Protein AF-W2SWF5-F1 (afdb_monomer)

InterPro domains:
  IPR005225 Small GTP-b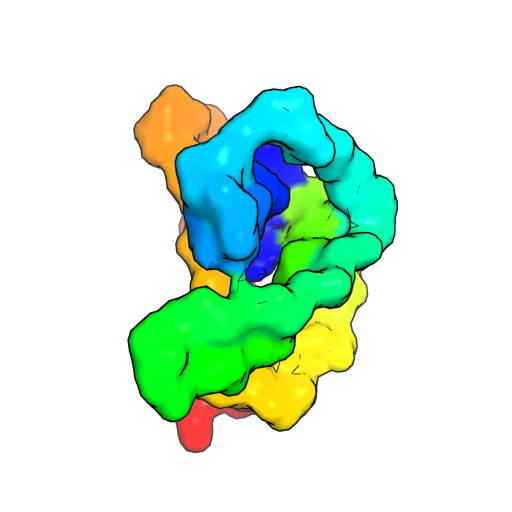inding domain [TIGR00231] (1-73)
  IPR006689 Small GTPase superfamily, ARF/SAR type [PF00025] (1-94)
  IPR006689 Small GTPase superfamily, ARF/SAR type [PR00328] (25-49)
  IPR006689 Small GTPase superfamily, ARF/SAR type [PR00328] (52-77)
  IPR024156 Small GTPase superfamily, ARF type [PTHR11711] (1-94)
  IPR027417 P-loop containing nucleoside triphosphate hydrolase [G3DSA:3.40.50.300] (1-96)
  IPR027417 P-loop containing nucleoside triphosphate hydrolase [SSF52540] (1-94)

pLDDT: mean 87.4, std 7.92, range [59.28, 95.56]

Radius of gyration: 13.55 Å; Cα contacts (8 Å, |Δi|>4): 113; chains: 1; bounding box: 38×23×36 Å

Nearest PDB structures (foldseek):
  5a1u-assembly1_A  TM=9.571E-01  e=2.247E-10  Saccharomyces cerevisiae
  9c5b-assembly1_A  TM=9.572E-01  e=4.944E-10  Homo sapiens
  3vhx-assembly1_C  TM=9.568E-01  e=6.867E-10  Mus musculus
  4kax-assembly1_A  TM=9.614E-01  e=1.614E-09  Homo sapiens
  2j5x-assembly1_A  TM=9.522E-01  e=1.511E-09  Homo sapiens

Structure (mmCIF, N/CA/C/O backbone):
data_AF-W2SWF5-F1
#
_entry.id   AF-W2SWF5-F1
#
loop_
_atom_site.group_PDB
_atom_site.id
_atom_site.type_symbol
_atom_site.label_atom_id
_atom_site.label_alt_id
_atom_site.label_comp_id
_atom_site.label_asym_id
_atom_site.label_entity_id
_atom_site.label_seq_id
_atom_site.pdbx_PDB_ins_code
_atom_site.Cartn_x
_atom_site.Cartn_y
_atom_site.Cartn_z
_atom_site.occupancy
_atom_site.B_iso_or_equiv
_atom_site.auth_seq_id
_atom_site.auth_comp_id
_atom_site.auth_asym_id
_atom_site.auth_atom_id
_atom_site.pdbx_PDB_model_num
ATOM 1 N N . VAL A 1 1 ? -0.491 0.711 1.177 1.00 92.12 1 VAL A N 1
ATOM 2 C CA . VAL A 1 1 ? 0.989 0.874 1.195 1.00 92.12 1 VAL A CA 1
ATOM 3 C C . VAL A 1 1 ? 1.664 -0.261 0.423 1.00 92.12 1 VAL A C 1
ATOM 5 O O . VAL A 1 1 ? 0.959 -1.084 -0.149 1.00 92.12 1 VAL A O 1
ATOM 8 N N . GLY A 1 2 ? 2.995 -0.255 0.294 1.00 93.75 2 GLY A N 1
ATOM 9 C CA . GLY A 1 2 ? 3.756 -1.201 -0.539 1.00 93.75 2 GLY A CA 1
ATOM 10 C C . GLY A 1 2 ? 4.868 -0.515 -1.336 1.00 93.75 2 GLY A C 1
ATOM 11 O O . GLY A 1 2 ? 4.883 0.719 -1.446 1.00 93.75 2 GLY A O 1
ATOM 12 N N . LEU A 1 3 ? 5.784 -1.299 -1.910 1.00 93.44 3 LEU A N 1
ATOM 13 C CA . LEU A 1 3 ? 6.984 -0.786 -2.582 1.00 93.44 3 LEU A CA 1
ATOM 14 C C . LEU A 1 3 ? 6.664 0.174 -3.738 1.00 93.44 3 LEU A C 1
ATOM 16 O O . LEU A 1 3 ? 5.542 0.242 -4.257 1.00 93.44 3 LEU A O 1
ATOM 20 N N . HIS A 1 4 ? 7.652 0.982 -4.123 1.00 91.38 4 HIS A N 1
ATOM 21 C CA . HIS A 1 4 ? 7.548 1.818 -5.317 1.00 91.38 4 HIS A CA 1
ATOM 22 C C . HIS A 1 4 ? 7.245 0.945 -6.536 1.00 91.38 4 HIS A C 1
ATOM 24 O O . HIS A 1 4 ? 7.736 -0.169 -6.623 1.00 91.38 4 HIS A O 1
ATOM 30 N N . ASN A 1 5 ? 6.428 1.450 -7.460 1.00 90.25 5 ASN A N 1
ATOM 31 C CA . ASN A 1 5 ? 6.005 0.732 -8.667 1.00 90.25 5 ASN A CA 1
ATOM 32 C C . ASN A 1 5 ? 5.133 -0.526 -8.464 1.00 90.25 5 ASN A C 1
ATOM 34 O O . ASN A 1 5 ? 4.671 -1.077 -9.450 1.00 90.25 5 ASN A O 1
ATOM 38 N N . ALA A 1 6 ? 4.782 -0.904 -7.229 1.00 93.44 6 ALA A N 1
ATOM 39 C CA . ALA A 1 6 ? 3.976 -2.104 -6.966 1.00 93.44 6 ALA A CA 1
ATOM 40 C C . ALA A 1 6 ? 2.526 -2.088 -7.516 1.00 93.44 6 ALA A C 1
ATOM 42 O O . ALA A 1 6 ? 1.793 -3.047 -7.331 1.00 93.44 6 ALA A O 1
ATOM 43 N N . GLY A 1 7 ? 2.062 -0.990 -8.130 1.00 93.00 7 GLY A N 1
ATOM 44 C CA . GLY A 1 7 ? 0.702 -0.890 -8.687 1.00 93.00 7 GLY A CA 1
ATOM 45 C C . GLY A 1 7 ? -0.383 -0.350 -7.742 1.00 93.00 7 GLY A C 1
ATOM 46 O O . GLY A 1 7 ? -1.563 -0.414 -8.070 1.00 93.00 7 GLY A O 1
ATOM 47 N N . LYS A 1 8 ? -0.020 0.235 -6.591 1.00 93.62 8 LYS A N 1
ATOM 48 C CA . LYS A 1 8 ? -0.978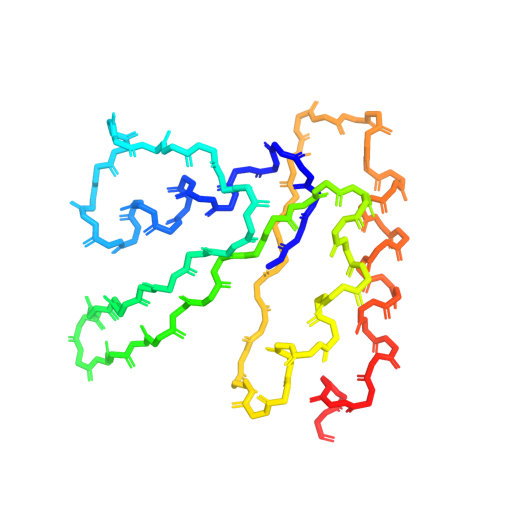 0.809 -5.614 1.00 93.62 8 LYS A CA 1
ATOM 49 C C . LYS A 1 8 ? -1.971 1.800 -6.236 1.00 93.62 8 LYS A C 1
ATOM 51 O O . LYS A 1 8 ? -3.180 1.631 -6.108 1.00 93.62 8 LYS A O 1
ATOM 56 N N . SER A 1 9 ? -1.458 2.801 -6.947 1.00 91.00 9 SER A N 1
ATOM 57 C CA . SER A 1 9 ? -2.271 3.844 -7.580 1.00 91.00 9 SER A CA 1
ATOM 58 C C . SER A 1 9 ? -3.142 3.279 -8.708 1.00 91.00 9 SER A C 1
ATOM 60 O O . SER A 1 9 ? -4.265 3.731 -8.906 1.00 91.00 9 SER A O 1
ATOM 62 N N . THR A 1 10 ? -2.665 2.236 -9.394 1.00 91.25 10 THR A N 1
ATOM 63 C CA . THR A 1 10 ? -3.415 1.486 -10.412 1.00 91.25 10 THR A CA 1
ATOM 64 C C . THR A 1 10 ? -4.624 0.782 -9.805 1.00 91.25 10 THR A C 1
ATOM 66 O O . THR A 1 10 ? -5.732 0.909 -10.324 1.00 91.25 10 THR A O 1
ATOM 69 N N . VAL A 1 11 ? -4.435 0.090 -8.676 1.00 90.75 11 VAL A N 1
ATOM 70 C CA . VAL A 1 11 ? -5.528 -0.552 -7.931 1.00 90.75 11 VAL A CA 1
ATOM 71 C C . VAL A 1 11 ? -6.548 0.492 -7.477 1.00 90.75 11 VAL A C 1
ATOM 73 O O . VAL A 1 11 ? -7.743 0.304 -7.690 1.00 90.75 11 VAL A O 1
ATOM 76 N N . LEU A 1 12 ? -6.093 1.618 -6.917 1.00 90.12 12 LEU A N 1
ATOM 77 C CA . LEU A 1 12 ? -6.984 2.692 -6.473 1.00 90.12 12 LEU A CA 1
ATOM 78 C C . LEU A 1 12 ? -7.792 3.303 -7.628 1.00 90.12 12 LEU A C 1
ATOM 80 O O . LEU A 1 12 ? -9.002 3.478 -7.511 1.00 90.12 12 LEU A O 1
ATOM 84 N N . CYS A 1 13 ? -7.143 3.588 -8.758 1.00 88.69 13 CYS A N 1
ATOM 85 C CA . CYS A 1 13 ? -7.802 4.143 -9.940 1.00 88.69 13 CYS A CA 1
ATOM 86 C C . CYS A 1 13 ? -8.866 3.181 -10.490 1.00 88.69 13 CYS A C 1
ATOM 88 O O . CYS A 1 13 ? -10.001 3.591 -10.739 1.00 88.69 13 CYS A O 1
ATOM 90 N N . LYS A 1 14 ? -8.545 1.880 -10.551 1.00 89.00 14 LYS A N 1
ATOM 91 C CA . LYS A 1 14 ? -9.488 0.844 -10.983 1.00 89.00 14 LYS A CA 1
ATOM 92 C C . LYS A 1 14 ? -10.692 0.727 -10.046 1.00 89.00 14 LYS A C 1
ATOM 94 O O . LYS A 1 14 ? -11.804 0.544 -10.531 1.00 89.00 14 LYS A O 1
ATOM 99 N N . LEU A 1 15 ? -10.482 0.845 -8.734 1.00 86.75 15 LEU A N 1
ATOM 100 C CA . LEU A 1 15 ? -11.563 0.832 -7.744 1.00 86.75 15 LEU A CA 1
ATOM 101 C C . LEU A 1 15 ? -12.464 2.069 -7.849 1.00 86.75 15 LEU A C 1
ATOM 103 O O . LEU A 1 15 ? -13.674 1.937 -7.703 1.00 86.75 15 LEU A O 1
ATOM 107 N N . LYS A 1 16 ? -11.888 3.247 -8.114 1.00 84.81 16 LYS A N 1
ATOM 108 C CA . LYS A 1 16 ? -12.622 4.517 -8.190 1.00 84.81 16 LYS A CA 1
ATOM 109 C C . LYS A 1 16 ? -13.422 4.675 -9.485 1.00 84.81 16 LYS A C 1
ATOM 111 O O . LYS A 1 16 ? -14.596 5.020 -9.435 1.00 84.81 16 LYS A O 1
ATOM 116 N N . SER A 1 17 ? -12.778 4.468 -10.632 1.00 80.88 17 SER A N 1
ATOM 117 C CA . SER A 1 17 ? -13.338 4.849 -11.938 1.00 80.88 17 SER A CA 1
ATOM 118 C C . SER A 1 17 ? -13.621 3.661 -12.851 1.00 80.88 17 SER A C 1
ATOM 120 O O . SER A 1 17 ? -14.224 3.836 -13.901 1.00 80.88 17 SER A O 1
ATOM 122 N N . GLY A 1 18 ? -13.151 2.458 -12.509 1.00 80.31 18 GLY A N 1
ATOM 123 C CA . GLY A 1 18 ? -13.195 1.309 -13.416 1.00 80.31 18 GLY A CA 1
ATOM 124 C C . GLY A 1 18 ? -12.171 1.369 -14.557 1.00 80.31 18 GLY A C 1
ATOM 125 O O . GLY A 1 18 ? -11.983 0.357 -15.231 1.00 80.31 18 GLY A O 1
ATOM 126 N N . ASP A 1 19 ? -11.437 2.471 -14.707 1.00 76.88 19 ASP A N 1
ATOM 127 C CA . ASP A 1 19 ? -10.440 2.706 -15.756 1.00 76.88 19 ASP A CA 1
ATOM 128 C C . ASP A 1 19 ? -9.042 2.953 -15.183 1.00 76.88 19 ASP A C 1
ATOM 130 O O . ASP A 1 19 ? -8.872 3.183 -13.987 1.00 76.88 19 ASP A O 1
ATOM 134 N N . VAL A 1 20 ? -8.025 2.852 -16.043 1.00 74.56 20 VAL A N 1
ATOM 135 C CA . VAL A 1 20 ? -6.601 2.898 -15.655 1.00 74.56 20 VAL A CA 1
ATOM 136 C C . VAL A 1 20 ? -5.819 4.001 -16.382 1.00 74.56 20 VAL A C 1
ATOM 138 O O . VAL A 1 20 ? -4.617 4.147 -16.178 1.00 74.56 20 VAL A O 1
ATOM 141 N N . GLU A 1 21 ? -6.480 4.789 -17.234 1.00 63.59 21 GLU A N 1
ATOM 142 C CA . GLU A 1 21 ? -5.815 5.698 -18.182 1.00 63.59 21 GLU A CA 1
ATOM 143 C C . GLU A 1 21 ? -5.179 6.943 -17.535 1.00 63.59 21 GLU A C 1
ATOM 145 O O . GLU A 1 21 ? -4.340 7.591 -18.154 1.00 63.59 21 GLU A O 1
ATOM 150 N N . ALA A 1 22 ? -5.514 7.267 -16.280 1.00 63.75 22 ALA A N 1
ATOM 151 C CA . ALA A 1 22 ? -5.093 8.508 -15.617 1.00 63.75 22 ALA A CA 1
ATOM 152 C C . ALA A 1 22 ? -4.139 8.310 -14.419 1.00 63.75 22 ALA A C 1
ATOM 154 O O . ALA A 1 22 ? -4.026 9.188 -13.558 1.00 63.75 22 ALA A O 1
ATOM 155 N N . VAL A 1 23 ? -3.450 7.166 -14.314 1.00 69.94 23 VAL A N 1
ATOM 156 C CA . VAL A 1 23 ? -2.578 6.894 -13.157 1.00 69.94 23 VAL A CA 1
ATOM 157 C C . VAL A 1 23 ? -1.303 7.740 -13.229 1.00 69.94 23 VAL A C 1
ATOM 159 O O . VAL A 1 23 ? -0.372 7.445 -13.976 1.00 69.94 23 VAL A O 1
ATOM 162 N N . THR A 1 24 ? -1.236 8.781 -12.401 1.00 68.88 24 THR A N 1
ATOM 163 C CA . THR A 1 24 ? -0.030 9.603 -12.221 1.00 68.88 24 THR A CA 1
ATOM 164 C C . THR A 1 24 ? 0.778 9.095 -11.026 1.00 68.88 24 THR A C 1
ATOM 166 O O . THR A 1 24 ? 0.214 8.639 -10.033 1.00 68.88 24 THR A O 1
ATOM 169 N N . ARG A 1 25 ? 2.115 9.165 -11.096 1.00 68.38 25 ARG A N 1
ATOM 170 C CA . ARG A 1 25 ? 2.997 8.741 -9.995 1.00 68.38 25 ARG A CA 1
ATOM 171 C C . ARG A 1 25 ? 2.740 9.577 -8.733 1.00 68.38 25 ARG A C 1
ATOM 173 O O . ARG A 1 25 ? 2.884 10.796 -8.756 1.00 68.38 25 ARG A O 1
ATOM 180 N N . THR A 1 26 ? 2.487 8.906 -7.612 1.00 69.25 26 THR A N 1
ATOM 181 C CA . THR A 1 26 ? 2.318 9.546 -6.301 1.00 69.25 26 THR A CA 1
ATOM 182 C C . THR A 1 26 ? 3.675 9.982 -5.725 1.00 69.25 26 THR A C 1
ATOM 184 O O . THR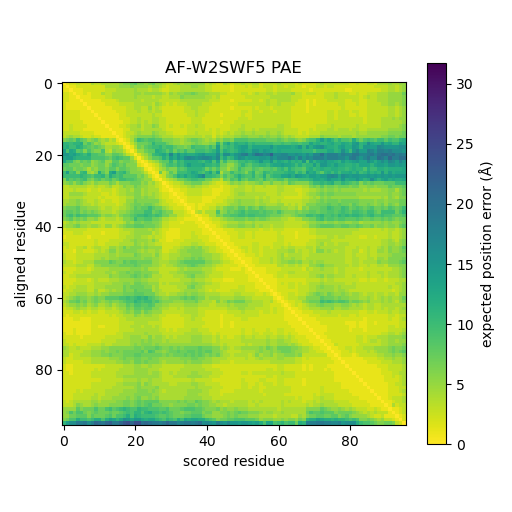 A 1 26 ? 4.476 9.147 -5.301 1.00 69.25 26 THR A O 1
ATOM 187 N N . THR A 1 27 ? 3.948 11.291 -5.708 1.00 67.56 27 THR A N 1
ATOM 188 C CA . THR A 1 27 ? 5.178 11.871 -5.117 1.00 67.56 27 THR A CA 1
ATOM 189 C C . THR A 1 27 ? 5.101 11.979 -3.588 1.00 67.56 27 THR A C 1
ATOM 191 O O . THR A 1 27 ? 6.127 11.899 -2.917 1.00 67.56 27 THR A O 1
ATOM 194 N N . GLY A 1 28 ? 3.893 12.122 -3.034 1.00 73.62 28 GLY A N 1
ATOM 195 C CA . GLY A 1 28 ? 3.637 12.177 -1.591 1.00 73.62 28 GLY A CA 1
ATOM 196 C C . GLY A 1 28 ? 2.545 11.192 -1.189 1.00 73.62 28 GLY A C 1
ATOM 197 O O . GLY A 1 28 ? 2.827 10.033 -0.883 1.00 73.62 28 GLY A O 1
ATOM 198 N N . PHE A 1 29 ? 1.297 11.648 -1.241 1.00 81.38 29 PHE A N 1
ATOM 199 C CA . PHE A 1 29 ? 0.112 10.831 -1.007 1.00 81.38 29 PHE A CA 1
ATOM 200 C C . PHE A 1 29 ? -1.039 11.278 -1.920 1.00 81.38 29 PHE A C 1
ATOM 202 O O . PHE A 1 29 ? -1.042 12.409 -2.404 1.00 81.38 29 PHE A O 1
ATOM 209 N N . ASN A 1 30 ? -1.999 10.389 -2.143 1.00 84.38 30 ASN A N 1
ATOM 210 C CA . ASN A 1 30 ? -3.287 10.665 -2.762 1.00 84.38 30 ASN A CA 1
ATOM 211 C C . ASN A 1 30 ? -4.398 10.197 -1.812 1.00 84.38 30 ASN A C 1
ATOM 213 O O . ASN A 1 30 ? -4.242 9.172 -1.146 1.00 84.38 30 ASN A O 1
ATOM 217 N N . VAL A 1 31 ? -5.501 10.938 -1.741 1.00 88.06 31 VAL A N 1
ATOM 218 C CA . VAL A 1 31 ? -6.659 10.586 -0.908 1.00 88.06 31 VAL A CA 1
ATOM 219 C C . VAL A 1 31 ? -7.870 10.506 -1.801 1.00 88.06 31 VAL A C 1
ATOM 221 O O . VAL A 1 31 ? -8.181 11.463 -2.503 1.00 88.06 31 VAL A O 1
ATOM 224 N N . GLU A 1 32 ? -8.547 9.370 -1.764 1.00 87.81 32 GLU A N 1
ATOM 225 C CA . GLU A 1 32 ? -9.709 9.128 -2.602 1.00 87.81 32 GLU A CA 1
ATOM 226 C C . GLU A 1 32 ? -10.820 8.485 -1.796 1.00 87.81 32 GLU A C 1
ATOM 228 O O . GLU A 1 32 ? -10.588 7.533 -1.052 1.00 87.81 32 GLU A O 1
ATOM 233 N N . THR A 1 33 ? -12.039 8.983 -1.976 1.00 90.31 33 THR A N 1
ATOM 234 C CA . THR A 1 33 ? -13.240 8.306 -1.489 1.00 90.31 33 THR A CA 1
ATOM 235 C C . THR A 1 33 ? -13.792 7.451 -2.618 1.00 90.31 33 THR A C 1
ATOM 237 O O . THR A 1 33 ? -14.021 7.946 -3.722 1.00 90.31 33 THR A O 1
ATOM 240 N N . VAL A 1 34 ? -13.962 6.160 -2.346 1.00 89.06 34 VAL A N 1
ATOM 241 C CA . VAL A 1 34 ? -14.510 5.183 -3.285 1.00 89.06 34 VAL A CA 1
ATOM 242 C C . VAL A 1 34 ? -15.821 4.659 -2.728 1.00 89.06 34 VAL A C 1
ATOM 244 O O . VAL A 1 34 ? -15.852 4.088 -1.636 1.00 89.06 34 VAL A O 1
ATOM 247 N N . ASP A 1 35 ? -16.879 4.818 -3.514 1.00 90.00 35 ASP A N 1
ATOM 248 C CA . ASP A 1 35 ? -18.183 4.235 -3.234 1.00 90.00 35 ASP A CA 1
ATOM 249 C C . ASP A 1 35 ? -18.291 2.890 -3.955 1.00 90.00 35 ASP A C 1
ATOM 251 O O . ASP A 1 35 ? -18.187 2.805 -5.180 1.00 90.00 35 ASP A O 1
ATOM 255 N N . TYR A 1 36 ? -18.481 1.817 -3.190 1.00 84.19 36 TYR A N 1
ATOM 256 C CA . TYR A 1 36 ? -18.670 0.477 -3.729 1.00 84.19 36 TYR A CA 1
ATOM 257 C C . TYR A 1 36 ? -19.881 -0.184 -3.075 1.00 84.19 36 TYR A C 1
ATOM 259 O O . TYR A 1 36 ? -19.852 -0.551 -1.898 1.00 84.19 36 TYR A O 1
ATOM 267 N N . ARG A 1 37 ? -20.938 -0.386 -3.874 1.00 86.94 37 ARG A N 1
ATOM 268 C CA . ARG A 1 37 ? -22.257 -0.844 -3.400 1.00 86.94 37 ARG A CA 1
ATOM 269 C C . ARG A 1 37 ? -22.794 0.125 -2.336 1.00 86.94 37 ARG A C 1
ATOM 271 O O . ARG A 1 37 ? -22.839 1.320 -2.597 1.00 86.94 37 ARG A O 1
ATOM 278 N N . ASP A 1 38 ? -23.153 -0.375 -1.156 1.00 91.75 38 ASP A N 1
ATOM 279 C CA . ASP A 1 38 ? -23.727 0.410 -0.056 1.00 91.75 38 ASP A CA 1
ATOM 280 C C . ASP A 1 38 ? -22.672 0.874 0.966 1.00 91.75 38 ASP A C 1
ATOM 282 O O . ASP A 1 38 ? -23.003 1.193 2.109 1.00 91.75 38 ASP A O 1
ATOM 286 N N . VAL A 1 39 ? -21.385 0.867 0.593 1.00 90.62 39 VAL A N 1
ATOM 287 C CA . VAL A 1 39 ? -20.285 1.255 1.486 1.00 90.62 39 VAL A CA 1
ATOM 288 C C . VAL A 1 39 ? -19.359 2.257 0.805 1.00 90.62 39 VAL A C 1
ATOM 290 O O . VAL A 1 39 ? -18.967 2.080 -0.347 1.00 90.62 39 VAL A O 1
ATOM 293 N N . SER A 1 40 ? -18.985 3.294 1.554 1.00 90.75 40 SER A N 1
ATOM 294 C CA . SER A 1 40 ? -18.014 4.310 1.149 1.00 90.75 40 SER A CA 1
ATOM 295 C C . SER A 1 40 ? -16.732 4.153 1.960 1.00 90.75 40 SER A C 1
ATOM 297 O O . SER A 1 40 ? -16.778 4.028 3.188 1.00 90.75 40 SER A O 1
ATOM 299 N N . PHE A 1 41 ? -15.584 4.152 1.286 1.00 91.12 41 PHE A N 1
ATOM 300 C CA . PHE A 1 41 ? -14.274 4.013 1.918 1.00 91.12 41 PHE A CA 1
ATOM 301 C C . PHE A 1 41 ? -13.366 5.170 1.512 1.00 91.12 41 PHE A C 1
ATOM 303 O O . PHE A 1 41 ? -13.206 5.450 0.326 1.00 91.12 41 PHE A O 1
ATOM 310 N N . THR A 1 42 ? -12.705 5.799 2.483 1.00 91.56 42 THR A N 1
ATOM 311 C CA . TH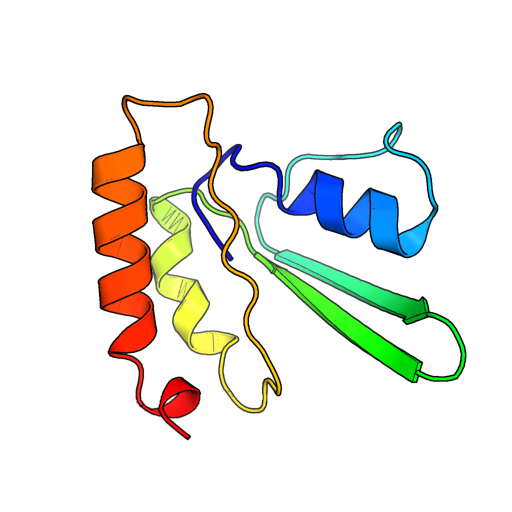R A 1 42 ? -11.603 6.732 2.214 1.00 91.56 42 THR A CA 1
ATOM 312 C C . THR A 1 42 ? -10.285 5.968 2.182 1.00 91.56 42 THR A C 1
ATOM 314 O O . THR A 1 42 ? -9.858 5.398 3.188 1.00 91.56 42 THR A O 1
ATOM 317 N N . ILE A 1 43 ? -9.631 5.962 1.025 1.00 91.88 43 ILE A N 1
ATOM 318 C CA . ILE A 1 43 ? -8.361 5.285 0.779 1.00 91.88 43 ILE A CA 1
ATOM 319 C C . ILE A 1 43 ? -7.243 6.324 0.697 1.00 91.88 43 ILE A C 1
ATOM 321 O O . ILE A 1 43 ? -7.327 7.297 -0.051 1.00 91.88 43 ILE A O 1
ATOM 325 N N . TRP A 1 44 ? -6.168 6.071 1.439 1.00 91.69 44 TRP A N 1
ATOM 326 C CA . TRP A 1 44 ? -4.933 6.848 1.405 1.00 91.69 44 TRP A CA 1
ATOM 327 C C . TRP A 1 44 ? -3.868 6.063 0.623 1.00 91.69 44 TRP A C 1
ATOM 329 O O . TRP A 1 44 ? -3.329 5.068 1.116 1.00 91.69 44 TRP A O 1
ATOM 339 N N . ASP A 1 45 ? -3.566 6.482 -0.607 1.00 91.06 45 ASP A N 1
ATOM 340 C CA . ASP A 1 45 ? -2.449 5.944 -1.392 1.00 91.06 45 ASP A CA 1
ATOM 341 C C . ASP A 1 45 ? -1.176 6.723 -1.070 1.00 91.06 45 ASP A C 1
ATOM 343 O O . ASP A 1 45 ? -1.071 7.914 -1.345 1.00 91.06 45 ASP A O 1
ATOM 347 N N . ILE A 1 46 ? -0.195 6.052 -0.478 1.00 91.62 46 ILE A N 1
ATOM 348 C CA . ILE A 1 46 ? 1.043 6.677 -0.009 1.00 91.62 46 ILE A CA 1
ATOM 349 C C . ILE A 1 46 ? 2.202 6.183 -0.867 1.00 91.62 46 ILE A C 1
ATOM 351 O O . ILE A 1 46 ? 2.307 4.988 -1.163 1.00 91.62 46 ILE A O 1
ATOM 355 N N . GLY A 1 47 ? 3.099 7.098 -1.243 1.00 90.44 47 GLY A N 1
ATOM 356 C CA . GLY A 1 47 ? 4.288 6.790 -2.031 1.00 90.44 47 GLY A CA 1
ATOM 357 C C . GLY 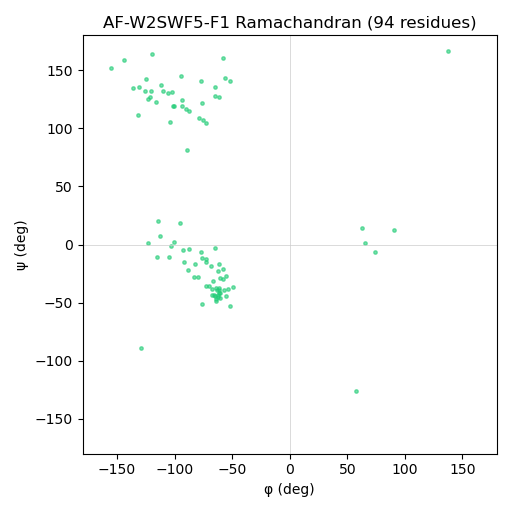A 1 47 ? 5.118 5.643 -1.438 1.00 90.44 47 GLY A C 1
ATOM 358 O O . GLY A 1 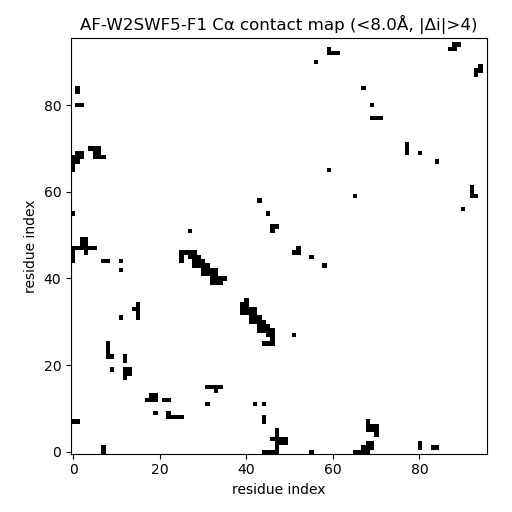47 ? 5.286 5.524 -0.225 1.00 90.44 47 GLY A O 1
ATOM 359 N N . GLY A 1 48 ? 5.644 4.784 -2.318 1.00 89.56 48 GLY A N 1
ATOM 360 C CA . GLY A 1 48 ? 6.418 3.592 -1.939 1.00 89.56 48 GLY A CA 1
ATOM 361 C C . GLY A 1 48 ? 7.935 3.736 -2.036 1.00 89.56 48 GLY A C 1
ATOM 362 O O . GLY A 1 48 ? 8.662 2.766 -1.810 1.00 89.56 48 GLY A O 1
ATOM 363 N N . ASN A 1 49 ? 8.424 4.921 -2.410 1.00 89.44 49 ASN A N 1
ATOM 364 C CA . ASN A 1 49 ? 9.856 5.180 -2.504 1.00 89.44 49 ASN A CA 1
ATOM 365 C C . ASN A 1 49 ? 10.484 5.095 -1.110 1.00 89.44 49 ASN A C 1
ATOM 367 O O . ASN A 1 49 ? 9.948 5.662 -0.160 1.00 89.44 49 ASN A O 1
ATOM 371 N N . GLN A 1 50 ? 11.629 4.426 -0.994 1.00 88.19 50 GLN A N 1
ATOM 372 C CA . GLN A 1 50 ? 12.327 4.217 0.275 1.00 88.19 50 GLN A CA 1
ATOM 373 C C . GLN A 1 50 ? 12.499 5.514 1.087 1.00 88.19 50 GLN A C 1
ATOM 375 O O . GLN A 1 50 ? 12.312 5.511 2.301 1.00 88.19 50 GLN A O 1
ATOM 380 N N . LYS A 1 51 ? 12.746 6.651 0.416 1.00 87.31 51 LYS A N 1
ATOM 381 C CA . LYS A 1 51 ? 12.898 7.968 1.061 1.00 87.31 51 LYS A CA 1
ATOM 382 C C . LYS A 1 51 ? 11.656 8.425 1.828 1.00 87.31 51 LYS A C 1
ATOM 384 O O . LYS A 1 51 ? 11.790 9.157 2.802 1.00 87.31 51 LYS A O 1
ATOM 389 N N . VAL A 1 52 ? 10.463 8.003 1.411 1.00 86.38 52 VAL A N 1
ATOM 390 C CA . VAL A 1 52 ? 9.191 8.430 2.011 1.00 86.38 52 VAL A CA 1
ATOM 391 C C . VAL A 1 52 ? 8.546 7.359 2.889 1.00 86.38 52 VAL A C 1
ATOM 393 O O . VAL A 1 52 ? 7.645 7.696 3.639 1.00 86.38 52 VAL A O 1
ATOM 396 N N . ARG A 1 53 ? 9.011 6.099 2.894 1.00 89.38 53 ARG A N 1
ATOM 397 C CA . ARG A 1 53 ? 8.372 5.013 3.679 1.00 89.38 53 ARG A CA 1
ATOM 398 C C . ARG A 1 53 ? 8.290 5.291 5.178 1.00 89.38 53 ARG A C 1
ATOM 400 O O . ARG A 1 53 ? 7.330 4.889 5.826 1.00 89.38 53 ARG A O 1
ATOM 407 N N . HIS A 1 54 ? 9.239 6.055 5.722 1.00 87.12 54 HIS A N 1
ATOM 408 C CA . HIS A 1 54 ? 9.233 6.454 7.131 1.00 87.12 54 HIS A CA 1
ATOM 409 C C . HIS A 1 54 ? 7.964 7.218 7.552 1.00 87.12 54 HIS A C 1
ATOM 411 O O . HIS A 1 54 ? 7.657 7.246 8.745 1.00 87.12 54 HIS A O 1
ATOM 417 N N . ILE A 1 55 ? 7.226 7.820 6.606 1.00 87.31 55 ILE A N 1
ATOM 418 C CA . ILE A 1 55 ? 5.986 8.545 6.902 1.00 87.31 55 ILE A CA 1
ATOM 419 C C . ILE A 1 55 ? 4.771 7.626 7.022 1.00 87.31 55 ILE A C 1
ATOM 421 O O . ILE A 1 55 ? 3.770 8.061 7.578 1.00 87.31 55 ILE A O 1
ATOM 425 N N . TRP A 1 56 ? 4.832 6.377 6.539 1.00 90.12 56 TRP A N 1
ATOM 426 C CA . TRP A 1 56 ? 3.683 5.462 6.521 1.00 90.12 56 TRP A CA 1
ATOM 427 C C . TRP A 1 56 ? 3.044 5.300 7.904 1.00 90.12 56 TRP A C 1
ATOM 429 O O . TRP A 1 56 ? 1.823 5.308 8.021 1.00 90.12 56 TRP A O 1
ATOM 439 N N . LYS A 1 57 ? 3.872 5.262 8.956 1.00 86.44 57 LYS A N 1
ATOM 440 C CA . LYS A 1 57 ? 3.436 5.166 10.356 1.00 86.44 57 LYS A CA 1
ATOM 441 C C . LYS A 1 57 ? 2.453 6.256 10.792 1.00 86.44 57 LYS A C 1
ATOM 443 O O . LYS A 1 57 ? 1.645 6.025 11.679 1.00 86.44 57 LYS A O 1
ATOM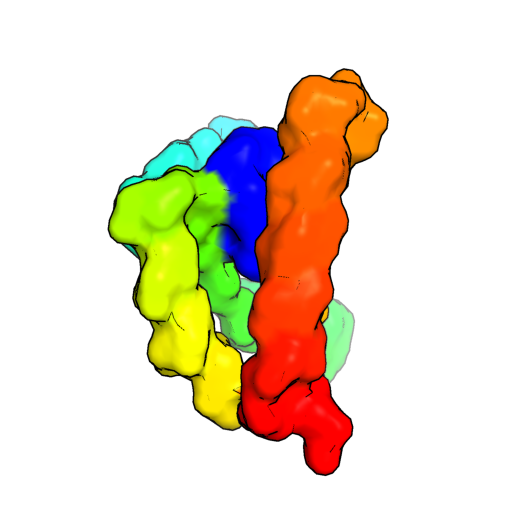 448 N 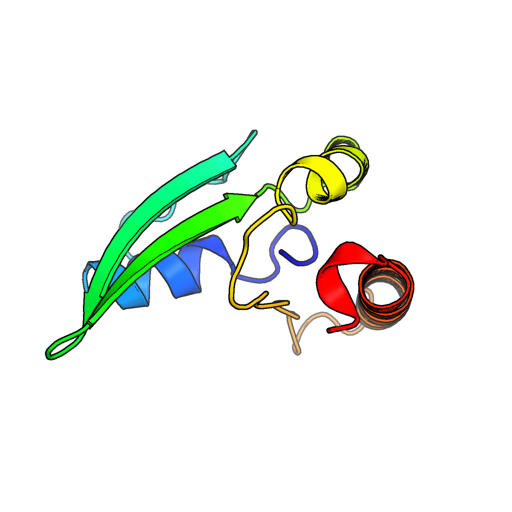N . HIS A 1 58 ? 2.495 7.430 10.163 1.00 87.12 58 HIS A N 1
ATOM 449 C CA . HIS A 1 58 ? 1.596 8.539 10.487 1.00 87.12 58 HIS A CA 1
ATOM 450 C C . HIS A 1 58 ? 0.179 8.349 9.937 1.00 87.12 58 HIS A C 1
ATOM 452 O O . HIS A 1 58 ? -0.721 9.084 10.327 1.00 87.12 58 HIS A O 1
ATOM 458 N N . TYR A 1 59 ? -0.024 7.366 9.058 1.00 88.12 59 TYR A N 1
ATOM 459 C CA . TYR A 1 59 ? -1.286 7.128 8.363 1.00 88.12 59 TYR A CA 1
ATOM 460 C C . TYR A 1 59 ? -1.969 5.821 8.778 1.00 88.12 59 TYR A C 1
ATOM 462 O O . TYR A 1 59 ? -2.960 5.451 8.162 1.00 88.12 59 TYR A O 1
ATOM 470 N N . TYR A 1 60 ? -1.461 5.117 9.796 1.00 86.62 60 TYR A N 1
ATOM 471 C CA . TYR A 1 60 ? -2.118 3.920 10.343 1.00 86.62 60 TYR A CA 1
ATOM 472 C C . TYR A 1 60 ? -3.062 4.230 11.505 1.00 86.62 60 TYR A C 1
ATOM 474 O O . TYR A 1 60 ? -3.910 3.414 11.851 1.00 86.62 60 TYR A O 1
ATOM 482 N N . VAL A 1 61 ? -2.968 5.420 12.097 1.00 83.44 61 VAL A N 1
ATOM 483 C CA . VAL A 1 61 ? -3.854 5.805 13.196 1.00 83.44 61 VAL A CA 1
ATOM 484 C C . VAL A 1 61 ? -5.293 5.887 12.680 1.00 83.44 61 VAL A C 1
ATOM 486 O O . VAL A 1 61 ? -5.570 6.568 11.695 1.00 83.44 61 VAL A O 1
ATOM 489 N N . ASN A 1 62 ? -6.214 5.207 13.366 1.00 82.56 62 ASN A N 1
ATOM 490 C CA . ASN A 1 62 ? -7.644 5.136 13.039 1.00 82.56 62 ASN A CA 1
ATOM 491 C C . ASN A 1 62 ? -7.999 4.483 11.687 1.00 82.56 62 ASN A C 1
ATOM 493 O O . ASN A 1 62 ? -9.150 4.598 11.251 1.00 82.56 62 ASN A O 1
ATOM 497 N N . VAL A 1 63 ? -7.080 3.769 11.027 1.00 88.31 63 VAL A N 1
ATOM 498 C CA . VAL A 1 63 ? -7.448 2.987 9.835 1.00 88.31 63 VAL A CA 1
ATOM 499 C C . VAL A 1 63 ? -8.167 1.703 10.235 1.00 88.31 63 VAL A C 1
ATOM 501 O O . VAL A 1 63 ? -7.826 1.055 11.218 1.00 88.31 63 VAL A O 1
ATOM 504 N N . LYS A 1 64 ? -9.191 1.323 9.465 1.00 88.50 64 LYS A N 1
ATOM 505 C CA . LYS A 1 64 ? -9.926 0.062 9.678 1.00 88.50 64 LYS A CA 1
ATOM 506 C C . LYS A 1 64 ? -9.238 -1.136 9.036 1.00 88.50 64 LYS A C 1
ATOM 508 O O . LYS A 1 64 ? -9.423 -2.260 9.484 1.00 88.50 64 LYS A O 1
ATOM 513 N N . ALA A 1 65 ? -8.488 -0.890 7.967 1.00 89.62 65 ALA A N 1
ATOM 514 C CA . ALA A 1 65 ? -7.767 -1.906 7.227 1.00 89.62 65 ALA A CA 1
ATOM 515 C C . ALA A 1 65 ? -6.580 -1.275 6.497 1.00 89.62 65 ALA A C 1
ATOM 517 O O . ALA A 1 65 ? -6.637 -0.116 6.080 1.00 89.62 65 ALA A O 1
ATOM 518 N N . THR A 1 66 ? -5.543 -2.079 6.285 1.00 91.69 66 THR A N 1
ATOM 519 C CA . THR A 1 66 ? -4.365 -1.710 5.501 1.00 91.69 66 THR A CA 1
ATOM 520 C C . THR A 1 66 ? -4.210 -2.689 4.347 1.00 91.69 66 THR A C 1
ATOM 522 O O . THR A 1 66 ? -4.160 -3.898 4.552 1.00 91.69 66 THR A O 1
ATOM 525 N N . ILE A 1 67 ? -4.105 -2.165 3.125 1.00 93.06 67 ILE A N 1
ATOM 526 C CA . ILE A 1 67 ? -3.811 -2.960 1.927 1.00 93.06 67 ILE A CA 1
ATOM 527 C C . ILE A 1 67 ? -2.323 -2.799 1.607 1.00 93.06 67 ILE A C 1
ATOM 529 O O . ILE A 1 67 ? -1.855 -1.681 1.356 1.00 93.06 67 ILE A O 1
ATOM 533 N N . PHE A 1 68 ? -1.582 -3.907 1.622 1.00 94.94 68 PHE A N 1
ATOM 534 C CA . PHE A 1 68 ? -0.189 -3.970 1.181 1.00 94.94 68 PHE A CA 1
ATOM 535 C C . PHE A 1 68 ? -0.127 -4.585 -0.219 1.00 94.94 68 PHE A C 1
ATOM 537 O O . PHE A 1 68 ? -0.562 -5.716 -0.417 1.00 94.94 68 PHE A O 1
ATOM 544 N N . VAL A 1 69 ? 0.377 -3.830 -1.196 1.00 95.56 69 VAL A N 1
ATOM 545 C CA . VAL A 1 69 ? 0.448 -4.270 -2.598 1.00 95.56 69 VAL A CA 1
ATOM 546 C C . VAL A 1 69 ? 1.871 -4.711 -2.928 1.00 95.56 69 VAL A C 1
ATOM 548 O O . VAL A 1 69 ? 2.824 -3.977 -2.650 1.00 95.56 69 VAL A O 1
ATOM 551 N N . VAL A 1 70 ? 1.991 -5.889 -3.542 1.00 95.06 70 VAL A N 1
ATOM 552 C CA . VAL A 1 70 ? 3.249 -6.508 -3.977 1.00 95.06 70 VAL A CA 1
ATOM 553 C C . VAL A 1 70 ? 3.188 -6.725 -5.483 1.00 95.06 70 VAL A C 1
ATOM 555 O O . VAL A 1 70 ? 2.198 -7.258 -5.982 1.00 95.06 70 VAL A O 1
ATOM 558 N N . ASP A 1 71 ? 4.245 -6.336 -6.193 1.00 94.94 71 ASP A N 1
ATOM 559 C CA . ASP A 1 71 ? 4.435 -6.736 -7.585 1.00 94.94 71 ASP A CA 1
ATOM 560 C C . ASP A 1 71 ? 4.974 -8.169 -7.613 1.00 94.94 71 ASP A C 1
ATOM 562 O O . ASP A 1 71 ? 6.114 -8.421 -7.236 1.00 94.94 71 ASP A O 1
ATOM 566 N N . SER A 1 72 ? 4.145 -9.124 -8.030 1.00 94.06 72 SER A N 1
ATOM 567 C CA . SER A 1 72 ? 4.531 -10.536 -8.114 1.00 94.06 72 SER A CA 1
ATOM 568 C C . SER A 1 72 ? 5.482 -10.849 -9.273 1.00 94.06 72 SER A C 1
ATOM 570 O O . SER A 1 72 ? 5.997 -11.960 -9.341 1.00 94.06 72 SER A O 1
ATOM 572 N N . SER A 1 73 ? 5.659 -9.924 -10.221 1.00 94.38 73 SER A N 1
ATOM 573 C CA . SER A 1 73 ? 6.563 -10.104 -11.363 1.00 94.38 73 SER A CA 1
ATOM 574 C C . SER A 1 73 ? 7.993 -9.646 -11.065 1.00 94.38 73 SER A C 1
ATOM 576 O O . SER A 1 73 ? 8.938 -10.133 -11.688 1.00 94.38 73 SER A O 1
ATOM 578 N N . ASP A 1 74 ? 8.162 -8.768 -10.074 1.00 94.00 74 ASP A N 1
ATOM 579 C CA . ASP A 1 74 ? 9.452 -8.246 -9.638 1.00 94.00 74 ASP A CA 1
ATOM 580 C C . ASP A 1 74 ? 10.078 -9.137 -8.555 1.00 94.00 74 ASP A C 1
ATOM 582 O O . ASP A 1 74 ? 10.015 -8.866 -7.355 1.00 94.00 74 ASP A O 1
ATOM 586 N N . ASN A 1 75 ? 10.707 -10.228 -8.995 1.00 93.25 75 ASN A N 1
ATOM 587 C CA . ASN A 1 75 ? 11.389 -11.173 -8.107 1.00 93.25 75 ASN A CA 1
ATOM 588 C C . ASN A 1 75 ? 12.558 -10.547 -7.324 1.00 93.25 75 ASN A C 1
ATOM 590 O O . ASN A 1 75 ? 12.933 -11.075 -6.277 1.00 93.25 75 ASN A O 1
ATOM 594 N N . GLU A 1 76 ? 13.139 -9.446 -7.808 1.00 93.88 76 GLU A N 1
ATOM 595 C CA . GLU A 1 76 ? 14.274 -8.788 -7.154 1.00 93.88 76 GLU A CA 1
ATOM 596 C C . GLU A 1 76 ? 13.832 -8.060 -5.879 1.00 93.88 76 GLU A C 1
ATOM 598 O O . GLU A 1 76 ? 14.548 -8.070 -4.874 1.00 93.88 76 GLU A O 1
ATOM 603 N N . SER A 1 77 ? 12.626 -7.481 -5.882 1.00 93.25 77 SER A N 1
ATOM 604 C CA . SER A 1 77 ? 12.104 -6.712 -4.750 1.00 93.25 77 SER A CA 1
ATOM 605 C C . SER A 1 7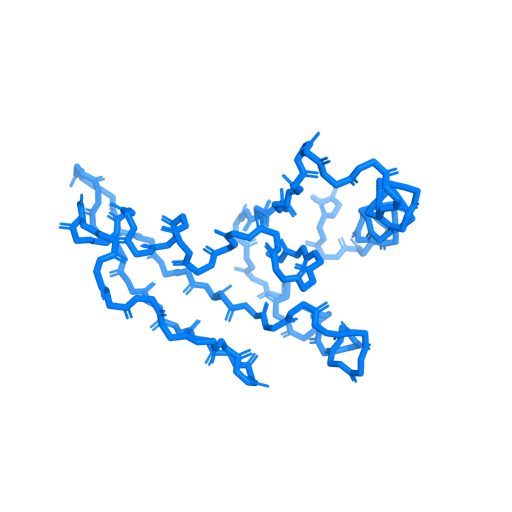7 ? 11.269 -7.520 -3.751 1.00 93.25 77 SER A C 1
ATOM 607 O O . SER A 1 77 ? 10.943 -7.005 -2.680 1.00 93.25 77 SER A O 1
ATOM 609 N N . VAL A 1 78 ? 10.983 -8.804 -4.008 1.00 93.31 78 VAL A N 1
ATOM 610 C CA . VAL A 1 78 ? 10.209 -9.667 -3.084 1.00 93.31 78 VAL A CA 1
ATOM 611 C C . VAL A 1 78 ? 10.826 -9.708 -1.685 1.00 93.31 78 VAL A C 1
ATOM 613 O O . VAL A 1 78 ? 10.113 -9.566 -0.692 1.00 93.31 78 VAL A O 1
ATOM 616 N N . CYS A 1 79 ? 12.149 -9.850 -1.577 1.00 94.69 79 CYS A N 1
ATOM 617 C CA . CYS A 1 79 ? 12.834 -9.855 -0.281 1.00 94.69 79 CYS A CA 1
ATOM 618 C C . CYS A 1 79 ? 12.644 -8.532 0.479 1.00 94.69 79 CYS A C 1
ATOM 620 O O . CYS A 1 79 ? 12.441 -8.532 1.695 1.00 94.69 79 CYS A O 1
ATOM 622 N N . GLU A 1 80 ? 12.676 -7.406 -0.234 1.00 95.25 80 GLU A N 1
ATOM 623 C CA . GLU A 1 80 ? 12.419 -6.083 0.334 1.00 95.25 80 GLU A CA 1
ATOM 624 C C . GLU A 1 80 ? 10.953 -5.945 0.767 1.00 95.25 80 GLU A C 1
ATOM 626 O O . GLU A 1 80 ? 10.681 -5.489 1.876 1.00 95.25 80 GLU A O 1
ATOM 631 N N . ALA A 1 81 ? 10.006 -6.406 -0.055 1.00 95.25 81 ALA A N 1
ATOM 632 C CA . ALA A 1 81 ? 8.580 -6.392 0.258 1.00 95.25 81 ALA A CA 1
ATOM 633 C C . ALA A 1 81 ? 8.263 -7.230 1.507 1.00 95.25 81 ALA A C 1
ATOM 635 O O . ALA A 1 81 ? 7.506 -6.779 2.367 1.00 95.25 81 ALA A O 1
ATOM 636 N N . CYS A 1 82 ? 8.879 -8.409 1.637 1.00 95.19 82 CYS A N 1
ATOM 637 C CA . CYS A 1 82 ? 8.769 -9.269 2.816 1.00 95.19 82 CYS A CA 1
ATOM 638 C C . CYS A 1 82 ? 9.287 -8.577 4.080 1.00 95.19 82 CYS A C 1
ATOM 640 O O . CYS A 1 82 ? 8.661 -8.668 5.133 1.00 95.19 82 CYS A O 1
ATOM 642 N N . LYS A 1 83 ? 10.410 -7.861 3.995 1.00 94.81 83 LYS A N 1
ATOM 643 C CA . LYS A 1 83 ? 10.916 -7.093 5.134 1.00 94.81 83 LYS A CA 1
ATOM 644 C C . LYS A 1 83 ? 9.942 -5.978 5.530 1.00 94.81 83 LYS A C 1
ATOM 646 O O . LYS A 1 83 ? 9.581 -5.868 6.694 1.00 94.81 83 LYS A O 1
ATOM 651 N N . GLU A 1 84 ? 9.476 -5.199 4.558 1.00 93.88 84 GLU A N 1
ATOM 652 C CA . GLU A 1 84 ? 8.581 -4.061 4.799 1.00 93.88 84 GLU A CA 1
ATOM 653 C C . GLU A 1 84 ? 7.218 -4.485 5.365 1.00 93.88 84 GLU A C 1
ATOM 655 O O . GLU A 1 84 ? 6.676 -3.801 6.230 1.00 93.88 84 GLU A O 1
ATOM 660 N N . ILE A 1 85 ? 6.651 -5.614 4.918 1.00 93.12 85 ILE A N 1
ATOM 661 C CA . ILE A 1 85 ? 5.390 -6.110 5.485 1.00 93.12 85 ILE A CA 1
ATOM 662 C C . ILE A 1 85 ? 5.578 -6.634 6.914 1.00 93.12 85 ILE A C 1
ATOM 664 O O . ILE A 1 85 ? 4.703 -6.423 7.748 1.00 93.12 85 ILE A O 1
ATOM 668 N N . LEU A 1 86 ? 6.717 -7.261 7.232 1.00 93.31 86 LEU A N 1
ATOM 669 C CA . LEU A 1 86 ? 7.030 -7.680 8.602 1.00 93.31 86 LEU A CA 1
ATOM 670 C C . LEU A 1 86 ? 7.186 -6.471 9.534 1.00 93.31 86 LEU A C 1
ATOM 672 O O . LEU A 1 86 ? 6.602 -6.463 10.616 1.00 93.31 86 LEU A O 1
ATOM 676 N N . ASP A 1 87 ? 7.899 -5.434 9.088 1.00 91.12 87 ASP A N 1
ATOM 677 C CA . ASP A 1 87 ? 8.042 -4.176 9.829 1.00 91.12 87 ASP A CA 1
ATOM 678 C C . ASP A 1 87 ? 6.676 -3.493 10.037 1.00 91.12 87 ASP A C 1
ATOM 680 O O . ASP A 1 87 ? 6.400 -2.947 11.106 1.00 91.12 87 ASP A O 1
ATOM 684 N N . LEU A 1 88 ? 5.785 -3.566 9.043 1.00 90.50 88 LEU A N 1
ATOM 685 C CA . LEU A 1 88 ? 4.418 -3.051 9.129 1.00 90.50 88 LEU A CA 1
ATOM 686 C C . LEU A 1 88 ? 3.562 -3.816 10.146 1.00 90.50 88 LEU A C 1
ATOM 688 O O . LEU A 1 88 ? 2.839 -3.192 10.917 1.00 90.50 88 LEU A O 1
ATOM 692 N N . LEU A 1 89 ? 3.641 -5.147 10.181 1.00 89.44 89 LEU A N 1
ATOM 693 C CA . LEU A 1 89 ? 2.883 -5.977 11.130 1.00 89.44 89 LEU A CA 1
ATOM 694 C C . LEU A 1 89 ? 3.352 -5.806 12.586 1.00 89.44 89 LEU A C 1
ATOM 696 O O . LEU A 1 89 ? 2.618 -6.123 13.524 1.00 89.44 89 LEU A O 1
ATOM 700 N N . ALA A 1 90 ? 4.559 -5.279 12.792 1.00 90.19 90 ALA A N 1
ATOM 701 C CA . ALA A 1 90 ? 5.068 -4.928 14.112 1.00 90.19 90 ALA A CA 1
ATOM 702 C C . ALA A 1 90 ? 4.480 -3.612 14.668 1.00 90.19 90 ALA A C 1
ATOM 704 O O . ALA A 1 90 ? 4.754 -3.265 15.817 1.00 90.19 90 ALA A O 1
ATOM 705 N N . ILE A 1 91 ? 3.693 -2.867 13.880 1.00 87.44 91 ILE A N 1
ATOM 706 C CA . ILE A 1 91 ? 3.115 -1.582 14.293 1.00 87.44 91 ILE A CA 1
ATOM 707 C C . ILE A 1 91 ? 1.937 -1.821 15.249 1.00 87.44 91 ILE A C 1
ATOM 709 O O . ILE A 1 91 ? 0.959 -2.446 14.837 1.00 87.44 91 ILE A O 1
ATOM 713 N N . PRO A 1 92 ? 1.970 -1.281 16.486 1.00 84.56 92 PRO A N 1
ATOM 714 C CA . PRO A 1 92 ? 0.931 -1.525 17.490 1.00 84.56 92 PRO A CA 1
ATOM 715 C C . PRO A 1 92 ? -0.479 -1.138 17.033 1.00 84.56 92 PRO A C 1
ATOM 717 O O . PRO A 1 92 ? -1.422 -1.882 17.274 1.00 84.56 92 PRO A O 1
ATOM 720 N N . ASP A 1 93 ? -0.620 -0.022 16.308 1.00 83.25 93 ASP A N 1
ATOM 721 C CA . ASP A 1 93 ? -1.910 0.452 15.783 1.00 83.25 93 ASP A CA 1
ATOM 722 C C . ASP A 1 93 ? -2.572 -0.533 14.797 1.00 83.25 93 ASP A C 1
ATOM 724 O O . ASP A 1 93 ? -3.761 -0.413 14.509 1.00 83.25 93 ASP A O 1
ATOM 728 N N . LEU A 1 94 ? -1.814 -1.501 14.266 1.00 81.62 94 LEU A N 1
ATOM 729 C CA . LEU A 1 94 ? -2.296 -2.528 13.341 1.00 81.62 94 LEU A CA 1
ATOM 730 C C . LEU A 1 94 ? -2.497 -3.903 14.002 1.00 81.62 94 LEU A C 1
ATOM 732 O O . LEU A 1 94 ? -2.919 -4.833 13.316 1.00 81.62 94 LEU A O 1
ATOM 736 N N . GLN A 1 95 ? -2.205 -4.053 15.300 1.00 74.88 95 GLN A N 1
ATOM 737 C CA . GLN A 1 95 ? -2.250 -5.347 15.999 1.00 74.88 95 GLN A CA 1
ATOM 738 C C . GLN A 1 95 ? -3.624 -5.729 16.575 1.00 74.88 95 GLN A C 1
ATOM 740 O O . GLN A 1 95 ? -3.786 -6.874 16.997 1.00 74.88 95 GLN A O 1
ATOM 745 N N . GLY A 1 96 ? -4.623 -4.844 16.472 1.00 59.28 96 GLY A N 1
ATOM 746 C CA . GLY A 1 96 ? -6.000 -5.100 16.916 1.00 59.28 96 GLY A CA 1
ATOM 747 C C . GLY A 1 96 ? -6.233 -4.817 18.392 1.00 59.28 96 GLY A C 1
ATOM 748 O O . GLY A 1 96 ? -5.426 -5.273 19.229 1.00 59.28 96 GLY A O 1
#

Solvent-accessible surface area (backbone atoms only — not comparable to full-atom values): 6022 Å² total; per-residue (Å²): 72,42,52,56,89,26,47,59,62,49,52,52,37,35,66,61,70,72,47,68,91,79,72,68,85,60,88,57,64,47,78,47,77,33,74,56,90,97,45,76,44,81,44,71,50,47,34,28,44,77,92,52,47,82,56,53,74,78,67,44,72,92,53,93,75,83,65,77,36,72,46,87,83,45,73,84,51,46,66,57,50,55,50,53,51,54,60,52,66,68,35,71,79,72,63,122

Foldseek 3Di:
DEAAPLCQQQVVCCQAPVDRPDRDQDPAWDWDWGDDPPDIDIDIGGHRYPVHLVCVLVVLAPDPDDDYGGNPVCPVCPVVRVVSVVVVCPRPSNVD

Mean predicted aligned error: 4.7 Å

Organism: Necator americanus (NCBI:txid51031)

Sequence (96 aa):
VGLHNAGKSTVLCKLKSGDVEAVTRTTGFNVETVDYRDVSFTIWDIGGNQKVRHIWKHYYVNVKATIFVVDSSDNESVCEACKEILDLLAIPDLQG

Secondary structure (DSSP, 8-state):
--STTSSHHHHHHHHHHS--TT----SSEEEEEEEETTEEEEEEEE--SHHHHTTGGGG-TT-S--PPP--SS-TTTHHHHHHHHHHHHT-GGG--